Protein AF-A1DYK7-F1 (afdb_monomer_lite)

pLDDT: mean 81.36, std 13.37, range [37.25, 94.25]

Foldseek 3Di:
DDDPPDPDDDDDDDPPPDDDDPVRVVVVVVVVVVVVVVSVVVVVVVVVVLVVVLVVLVVVLVVVCVVVVVVLVVVLVVLVVVCVCPPVDDPVVNVVSVVVNVVSVVVNVVSVVVSLVSVLVSQDPDPVSSVVVVVVVD

Secondary structure (DSSP, 8-state):
---------------TT----HHHHHHHHHHHHHHHHHHHHHHHHHHHHHHHHHHHHHHHHHHHHHHHHHHHHHHHHHHHHHHTTGGGS-HHHHHHHHHHHHHHHHHHHHHHHHHHHHHHHHS-SSHHHHHHHHHH--

InterPro domains:
  IPR011712 Signal transduction histidine kinase, subgroup 3, dimerisation and phosphoacceptor domain [PF07730] (56-119)
  IPR050482 Sensor Histidine Kinase Two-Component System [PTHR24421] (38-138)

Sequence (138 aa):
TDSHTQYGILLATLPYGRHLSHDQQQLVDTLVEQLTATLALDRHQERQQRLIVMEERATIARELHDSIAQSLSCMKMQVSCLQMQGDALPESSRELLSQIRNELNCSWAQLRELLTTFRLQLTEPGLRPALEASCQEF

Organism: Salmonella typhi (NCBI:txid90370)

Radius of gyration: 30.34 Å; chains: 1; bounding box: 54×28×99 Å

Structure (mmCIF, N/CA/C/O backbone):
data_AF-A1DYK7-F1
#
_entry.id   AF-A1DYK7-F1
#
loop_
_atom_site.group_PDB
_atom_site.id
_atom_site.type_symbol
_atom_site.label_atom_id
_atom_site.label_alt_id
_atom_site.label_comp_id
_atom_site.label_asym_id
_atom_site.label_entity_id
_atom_site.label_seq_id
_atom_site.pdbx_PDB_ins_code
_atom_site.Cartn_x
_atom_site.Cartn_y
_atom_site.Cartn_z
_atom_site.occupancy
_atom_site.B_iso_or_equiv
_atom_site.auth_seq_id
_atom_site.auth_comp_id
_atom_site.auth_asym_id
_atom_site.auth_atom_id
_atom_site.pdbx_PDB_model_num
ATOM 1 N N . THR A 1 1 ? 9.492 -17.691 -19.880 1.00 37.25 1 THR A N 1
ATOM 2 C CA . THR A 1 1 ? 9.285 -17.481 -21.326 1.00 37.25 1 THR A CA 1
ATOM 3 C C . THR A 1 1 ? 9.436 -16.002 -21.571 1.00 37.25 1 THR A C 1
ATOM 5 O O . THR A 1 1 ? 8.570 -15.245 -21.156 1.00 37.25 1 THR A O 1
ATOM 8 N N . ASP A 1 2 ? 10.589 -15.594 -22.104 1.00 40.50 2 ASP A N 1
ATOM 9 C CA . ASP A 1 2 ? 10.956 -14.188 -22.296 1.00 40.50 2 ASP A CA 1
ATOM 10 C C . ASP A 1 2 ? 9.964 -13.487 -23.222 1.00 40.50 2 ASP A C 1
ATOM 12 O O . ASP A 1 2 ? 9.972 -13.658 -24.441 1.00 40.50 2 ASP A O 1
ATOM 16 N N . SER A 1 3 ? 9.077 -12.691 -22.633 1.00 46.50 3 SER A N 1
ATOM 17 C CA . SER A 1 3 ? 8.301 -11.711 -23.370 1.00 46.50 3 SER A CA 1
ATOM 18 C C . SER A 1 3 ? 9.248 -10.576 -23.746 1.00 46.50 3 SER A C 1
ATOM 20 O O . SER A 1 3 ? 9.577 -9.744 -22.894 1.00 46.50 3 SER A O 1
ATOM 22 N N . HIS A 1 4 ? 9.690 -10.522 -25.005 1.00 61.78 4 HIS A N 1
ATOM 23 C CA . HIS A 1 4 ? 10.299 -9.309 -25.545 1.00 61.78 4 HIS A CA 1
ATOM 24 C C . HIS A 1 4 ? 9.323 -8.156 -25.313 1.00 61.78 4 HIS A C 1
ATOM 26 O O . HIS A 1 4 ? 8.270 -8.062 -25.944 1.00 61.78 4 HIS A O 1
ATOM 32 N N . THR A 1 5 ? 9.642 -7.320 -24.329 1.00 67.00 5 THR A N 1
ATOM 33 C CA . THR A 1 5 ? 8.800 -6.195 -23.948 1.00 67.00 5 THR A CA 1
ATOM 34 C C . THR A 1 5 ? 8.902 -5.186 -25.082 1.00 67.00 5 THR A C 1
ATOM 36 O O . THR A 1 5 ? 9.946 -4.570 -25.272 1.00 67.00 5 THR A O 1
ATOM 39 N N . GLN A 1 6 ? 7.851 -5.057 -25.891 1.00 74.31 6 GLN A N 1
ATOM 40 C CA . GLN A 1 6 ? 7.805 -4.043 -26.940 1.00 74.31 6 GLN A CA 1
ATOM 41 C C . GLN A 1 6 ? 7.564 -2.675 -26.298 1.00 74.31 6 GLN A C 1
ATOM 43 O O . GLN A 1 6 ? 6.523 -2.428 -25.688 1.00 74.31 6 GLN A O 1
ATOM 48 N N . TYR A 1 7 ? 8.547 -1.780 -26.413 1.00 79.38 7 TYR A N 1
ATOM 49 C CA . TYR A 1 7 ? 8.453 -0.424 -25.867 1.00 79.38 7 TYR A CA 1
ATOM 50 C C . TYR A 1 7 ? 7.734 0.543 -26.814 1.00 79.38 7 TYR A C 1
ATOM 52 O O . TYR A 1 7 ? 7.080 1.469 -26.335 1.00 79.38 7 TYR A O 1
ATOM 60 N N . GLY A 1 8 ? 7.800 0.290 -28.124 1.00 82.69 8 GLY A N 1
ATOM 61 C CA . GLY A 1 8 ? 7.161 1.085 -29.168 1.00 82.69 8 GLY A CA 1
ATOM 62 C C . GLY A 1 8 ? 7.650 0.698 -30.566 1.00 82.69 8 GLY A C 1
ATOM 63 O O . GLY A 1 8 ? 8.366 -0.289 -30.728 1.00 82.69 8 GLY A O 1
ATOM 64 N N . ILE A 1 9 ? 7.259 1.489 -31.568 1.00 84.81 9 ILE A N 1
ATOM 65 C CA . ILE A 1 9 ? 7.696 1.356 -32.964 1.00 84.81 9 ILE A CA 1
ATOM 66 C C . ILE A 1 9 ? 8.404 2.653 -33.359 1.00 84.81 9 ILE A C 1
ATOM 68 O O . ILE A 1 9 ? 7.847 3.735 -33.168 1.00 84.81 9 ILE A O 1
ATOM 72 N N . LEU A 1 10 ? 9.607 2.546 -33.928 1.00 83.62 10 LEU A N 1
ATOM 73 C CA . LEU A 1 10 ? 10.301 3.673 -34.546 1.00 83.62 10 LEU A CA 1
ATOM 74 C C . LEU A 1 10 ? 10.059 3.642 -36.058 1.00 83.62 10 LEU A C 1
ATOM 76 O O . LEU A 1 10 ? 10.409 2.677 -36.732 1.00 83.62 10 LEU A O 1
ATOM 80 N N . LEU A 1 11 ? 9.455 4.705 -36.584 1.00 84.75 11 LEU A N 1
ATOM 81 C CA . LEU A 1 11 ? 9.201 4.881 -38.012 1.00 84.75 11 LEU A CA 1
ATOM 82 C C . LEU A 1 11 ? 10.187 5.909 -38.566 1.00 84.75 11 LEU A C 1
ATOM 84 O O . LEU A 1 11 ? 10.163 7.072 -38.169 1.00 84.75 11 LEU A O 1
ATOM 88 N N . ALA A 1 12 ? 11.046 5.476 -39.487 1.00 83.62 12 ALA A N 1
ATOM 89 C CA . ALA A 1 12 ? 11.991 6.339 -40.185 1.00 83.62 12 ALA A CA 1
ATOM 90 C C . ALA A 1 12 ? 11.678 6.343 -41.687 1.00 83.62 12 ALA A C 1
ATOM 92 O O . ALA A 1 12 ? 11.505 5.290 -42.298 1.00 83.62 12 ALA A O 1
ATOM 93 N N . THR A 1 13 ? 11.610 7.530 -42.289 1.00 85.06 13 THR A N 1
ATOM 94 C CA . THR A 1 13 ? 11.349 7.705 -43.725 1.00 85.06 13 THR A CA 1
ATOM 95 C C . THR A 1 13 ? 12.580 8.254 -44.429 1.00 85.06 13 THR A C 1
ATOM 97 O O . THR A 1 13 ? 13.119 9.284 -44.024 1.00 85.06 13 THR A O 1
ATOM 100 N N . LEU A 1 14 ? 12.993 7.600 -45.514 1.00 86.38 14 LEU A N 1
ATOM 101 C CA . LEU A 1 14 ? 14.099 8.036 -46.366 1.00 86.38 14 LEU A CA 1
ATOM 102 C C . LEU A 1 14 ? 13.569 8.637 -47.681 1.00 86.38 14 LEU A C 1
ATOM 104 O O . LEU A 1 14 ? 12.537 8.188 -48.182 1.00 86.38 14 LEU A O 1
ATOM 108 N N . PRO A 1 15 ? 14.262 9.632 -48.270 1.00 88.69 15 PRO A N 1
ATOM 109 C CA . PRO A 1 15 ? 13.936 10.134 -49.603 1.00 88.69 15 PRO A CA 1
ATOM 110 C C . PRO A 1 15 ? 14.027 9.027 -50.661 1.00 88.69 15 PRO A C 1
ATOM 112 O O . PRO A 1 15 ? 14.915 8.175 -50.593 1.00 88.69 15 PRO A O 1
ATOM 115 N N . TYR A 1 16 ? 13.159 9.081 -51.675 1.00 81.81 16 TYR A N 1
ATOM 116 C CA . TYR A 1 16 ? 13.150 8.113 -52.776 1.00 81.81 16 TYR A CA 1
ATOM 117 C C . TYR A 1 16 ? 14.537 7.962 -53.423 1.00 81.81 16 TYR A C 1
ATOM 119 O O . TYR A 1 16 ? 15.185 8.946 -53.776 1.00 81.81 16 TYR A O 1
ATOM 127 N N . GLY A 1 17 ? 14.981 6.711 -53.575 1.00 84.38 17 GLY A N 1
ATOM 128 C CA . GLY A 1 17 ? 16.258 6.360 -54.205 1.00 84.38 17 GLY A CA 1
ATOM 129 C C . GLY A 1 17 ? 17.494 6.447 -53.300 1.00 84.38 17 GLY A C 1
ATOM 130 O O . GLY A 1 17 ? 18.590 6.152 -53.773 1.00 84.38 17 GLY A O 1
ATOM 131 N N . ARG A 1 18 ? 17.358 6.819 -52.016 1.00 86.25 18 ARG A N 1
ATOM 132 C CA . ARG A 1 18 ? 18.461 6.753 -51.04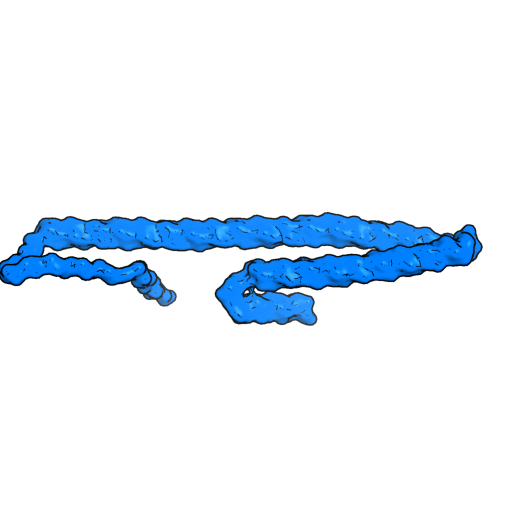1 1.00 86.25 18 ARG A CA 1
ATOM 133 C C . ARG A 1 18 ? 18.373 5.500 -50.175 1.00 86.25 18 ARG A C 1
ATOM 135 O O . ARG A 1 18 ? 17.304 5.159 -49.680 1.00 86.25 18 ARG A O 1
ATOM 142 N N . HIS A 1 19 ? 19.528 4.890 -49.928 1.00 84.81 19 HIS A N 1
ATOM 143 C CA . HIS A 1 19 ? 19.710 3.817 -48.954 1.00 84.81 19 HIS A CA 1
ATOM 144 C C . HIS A 1 19 ? 20.651 4.296 -47.848 1.00 84.81 19 HIS A C 1
ATOM 146 O O . HIS A 1 19 ? 21.509 5.147 -48.095 1.00 84.81 19 HIS A O 1
ATOM 152 N N . LEU A 1 20 ? 20.480 3.760 -46.641 1.00 86.56 20 LEU A N 1
ATOM 153 C CA . LEU A 1 20 ? 21.439 3.970 -45.560 1.00 86.56 20 LEU A CA 1
ATOM 154 C C . LEU A 1 20 ? 22.756 3.286 -45.931 1.00 86.56 20 LEU A C 1
ATOM 156 O O . LEU A 1 20 ? 22.755 2.169 -46.452 1.00 86.56 20 LEU A O 1
ATOM 160 N N . SER A 1 21 ? 23.878 3.952 -45.668 1.00 9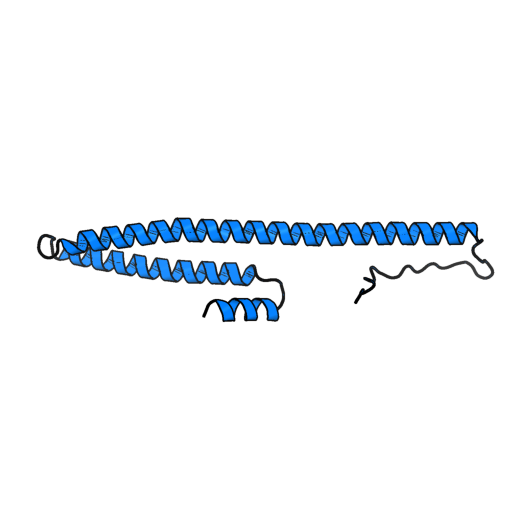1.88 21 SER A N 1
ATOM 161 C CA . SER A 1 21 ? 25.162 3.252 -45.658 1.00 91.88 21 SER A CA 1
ATOM 162 C C . SER A 1 21 ? 25.223 2.293 -44.467 1.00 91.88 21 SER A C 1
ATOM 164 O O . SER A 1 21 ? 24.479 2.445 -43.497 1.00 91.88 21 SER A O 1
ATOM 166 N N . HIS A 1 22 ? 26.144 1.331 -44.513 1.00 91.31 22 HIS A N 1
ATOM 167 C CA . HIS A 1 22 ? 26.375 0.404 -43.404 1.00 91.31 22 HIS A CA 1
ATOM 168 C C . HIS A 1 22 ? 26.632 1.141 -42.074 1.00 91.31 22 HIS A C 1
ATOM 170 O O . HIS A 1 22 ? 26.017 0.821 -41.062 1.00 91.31 22 HIS A O 1
ATOM 176 N N . ASP A 1 23 ? 27.461 2.189 -42.092 1.00 92.88 23 ASP A N 1
ATOM 177 C CA . ASP A 1 23 ? 27.776 2.981 -40.895 1.00 92.88 23 ASP A CA 1
ATOM 178 C C . ASP A 1 23 ? 26.550 3.732 -40.355 1.00 92.88 23 ASP A C 1
ATOM 180 O O . ASP A 1 23 ? 26.345 3.821 -39.145 1.00 92.88 23 ASP A O 1
ATOM 184 N N . GLN A 1 24 ? 25.697 4.257 -41.243 1.00 91.06 24 GLN A N 1
ATOM 185 C CA . GLN A 1 24 ? 24.452 4.914 -40.837 1.00 91.06 24 GLN A CA 1
ATOM 186 C C . GLN A 1 24 ? 23.459 3.917 -40.243 1.00 91.06 24 GLN A C 1
ATOM 188 O O . GLN A 1 24 ? 22.783 4.246 -39.272 1.00 91.06 24 GLN A O 1
ATOM 193 N N . GLN A 1 25 ? 23.384 2.709 -40.800 1.00 90.44 25 GLN A N 1
ATOM 194 C CA . GLN A 1 25 ? 22.551 1.645 -40.258 1.00 90.44 25 GLN A CA 1
ATOM 195 C C . GLN A 1 25 ? 23.031 1.233 -38.859 1.00 90.44 25 GLN A C 1
ATOM 197 O O . GLN A 1 25 ? 22.226 1.230 -37.935 1.00 90.44 25 GLN A O 1
ATOM 202 N N . GLN A 1 26 ? 24.338 1.019 -38.662 1.00 93.19 26 GLN A N 1
ATOM 203 C CA . GLN A 1 26 ? 24.895 0.705 -37.340 1.00 93.19 26 GLN A CA 1
ATOM 204 C C . GLN A 1 26 ? 24.650 1.809 -36.304 1.00 93.19 26 GLN A C 1
ATOM 206 O O . GLN A 1 26 ? 24.369 1.514 -35.142 1.00 93.19 26 GLN A O 1
ATOM 211 N N . LEU A 1 27 ? 24.738 3.082 -36.703 1.00 93.06 27 LEU A N 1
ATOM 212 C CA . LEU A 1 27 ? 24.415 4.205 -35.818 1.00 93.06 27 LEU A CA 1
ATOM 213 C C . LEU A 1 27 ? 22.937 4.212 -35.418 1.00 93.06 27 LEU A C 1
ATOM 215 O O . LEU A 1 27 ? 22.629 4.451 -34.251 1.00 93.06 27 LEU A O 1
ATOM 219 N N . VAL A 1 28 ? 22.031 3.950 -36.365 1.00 91.12 28 VAL A N 1
ATOM 220 C CA . VAL A 1 28 ? 20.592 3.846 -36.085 1.00 91.12 28 VAL A CA 1
ATOM 221 C C . VAL A 1 28 ? 20.313 2.670 -35.155 1.00 91.12 28 VAL A C 1
ATOM 223 O O . VAL A 1 28 ? 19.617 2.862 -34.162 1.00 91.12 28 VAL A O 1
ATOM 226 N N . ASP A 1 29 ? 20.896 1.502 -35.416 1.00 90.44 29 ASP A N 1
ATOM 227 C CA . ASP A 1 29 ? 20.731 0.315 -34.572 1.00 90.44 29 ASP A CA 1
ATOM 228 C C . ASP A 1 29 ? 21.225 0.588 -33.145 1.00 90.44 29 ASP A C 1
ATOM 230 O O . ASP A 1 29 ? 20.485 0.390 -32.182 1.00 90.44 29 ASP A O 1
ATOM 234 N N . THR A 1 30 ? 22.418 1.176 -33.004 1.00 94.25 30 THR A N 1
ATOM 235 C CA . THR A 1 30 ? 22.973 1.564 -31.696 1.00 94.25 30 THR A CA 1
ATOM 236 C C . THR A 1 30 ? 22.056 2.554 -30.973 1.00 94.25 30 THR A C 1
ATOM 238 O O . THR A 1 30 ? 21.807 2.424 -29.776 1.00 94.25 30 THR A O 1
ATOM 241 N N . LEU A 1 31 ? 21.519 3.551 -31.680 1.00 92.50 31 LEU A N 1
ATOM 242 C CA . LEU A 1 31 ? 20.608 4.535 -31.098 1.00 92.50 31 LEU A CA 1
ATOM 243 C C . LEU A 1 31 ? 19.287 3.893 -30.648 1.00 92.50 31 LEU A C 1
ATOM 245 O O . LEU A 1 31 ? 18.786 4.214 -29.570 1.00 92.50 31 LEU A O 1
ATOM 249 N N . VAL A 1 32 ? 18.739 2.968 -31.438 1.00 91.62 32 VAL A N 1
ATOM 250 C CA . VAL A 1 32 ? 17.532 2.206 -31.089 1.00 91.62 32 VAL A CA 1
ATOM 251 C C . VAL A 1 32 ? 17.777 1.328 -29.864 1.00 91.62 32 VAL A C 1
ATOM 253 O O . VAL A 1 32 ? 16.932 1.298 -28.966 1.00 91.62 32 VAL A O 1
ATOM 256 N N . GLU A 1 33 ? 18.928 0.663 -29.777 1.00 90.81 33 GLU A N 1
ATOM 257 C CA . GLU A 1 33 ? 19.316 -0.124 -28.604 1.00 90.81 33 GLU A CA 1
ATOM 258 C C . GLU A 1 33 ? 19.417 0.749 -27.348 1.00 90.81 33 GLU A C 1
ATOM 260 O O . GLU A 1 33 ? 18.823 0.417 -26.321 1.00 90.81 33 GLU A O 1
ATOM 265 N N . GLN A 1 34 ? 20.091 1.901 -27.431 1.00 93.38 34 GLN A N 1
ATOM 266 C CA . GLN A 1 34 ? 20.229 2.829 -26.301 1.00 93.38 34 GLN A CA 1
ATOM 267 C C . GLN A 1 34 ? 18.879 3.407 -25.852 1.00 93.38 34 GLN A C 1
ATOM 269 O O . GLN A 1 34 ? 18.596 3.473 -24.652 1.00 93.38 34 GLN A O 1
ATOM 274 N N . LEU A 1 35 ? 18.010 3.785 -26.796 1.00 92.38 35 LEU A N 1
ATOM 275 C CA . LEU A 1 35 ? 16.652 4.245 -26.488 1.00 92.38 35 LEU A CA 1
ATOM 276 C C . LEU A 1 35 ? 15.834 3.146 -25.808 1.00 92.38 35 LEU A C 1
ATOM 278 O O . LEU A 1 35 ? 15.179 3.397 -24.797 1.00 92.38 35 LEU A O 1
ATOM 282 N N . THR A 1 36 ? 15.904 1.922 -26.329 1.00 91.44 36 THR A N 1
ATOM 283 C CA . THR A 1 36 ? 15.194 0.769 -25.764 1.00 91.44 36 THR A CA 1
ATOM 284 C C . THR A 1 36 ? 15.678 0.471 -24.348 1.00 91.44 36 THR A C 1
ATOM 286 O O . THR A 1 36 ? 14.857 0.298 -23.449 1.00 91.44 36 THR A O 1
ATOM 289 N N . ALA A 1 37 ? 16.994 0.478 -24.118 1.00 91.50 37 ALA A N 1
ATOM 290 C CA . ALA A 1 37 ? 17.584 0.275 -22.798 1.00 91.50 37 ALA A CA 1
ATOM 291 C C . ALA A 1 37 ? 17.153 1.362 -21.800 1.00 91.50 37 ALA A C 1
ATOM 293 O O . ALA A 1 37 ? 16.785 1.053 -20.667 1.00 91.50 37 ALA A O 1
ATOM 294 N N . THR A 1 38 ? 17.129 2.625 -22.230 1.00 93.62 38 THR A N 1
ATOM 295 C CA . THR A 1 38 ? 16.702 3.749 -21.383 1.00 93.62 38 THR A CA 1
ATOM 296 C C . THR A 1 38 ? 15.226 3.624 -20.996 1.00 93.62 38 THR A C 1
ATOM 298 O O . THR A 1 38 ? 14.889 3.738 -19.821 1.00 93.62 38 THR A O 1
ATOM 301 N N . LEU A 1 39 ? 14.347 3.303 -21.952 1.00 91.88 39 LEU A N 1
ATOM 302 C CA . LEU A 1 39 ? 12.921 3.067 -21.685 1.00 91.88 39 LEU A CA 1
ATOM 303 C C . LEU A 1 39 ? 12.688 1.845 -20.784 1.00 91.88 39 LEU A C 1
ATOM 305 O O . LEU A 1 39 ? 11.755 1.827 -19.978 1.00 91.88 39 LEU A O 1
ATOM 309 N N . ALA A 1 40 ? 13.520 0.812 -20.919 1.00 89.81 40 ALA A N 1
ATOM 310 C CA . ALA A 1 40 ? 13.474 -0.359 -20.056 1.00 89.81 40 ALA A CA 1
ATOM 311 C C . ALA A 1 40 ? 13.820 -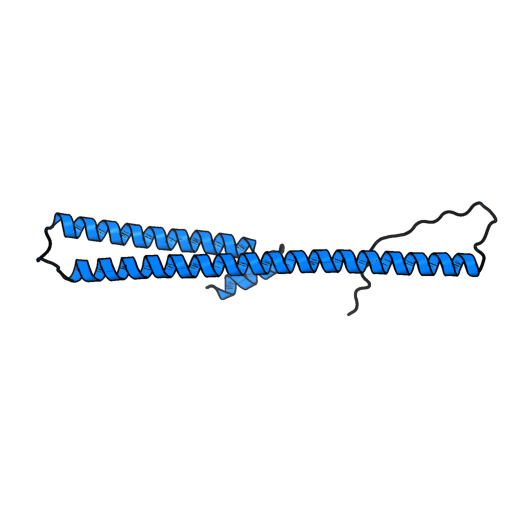0.014 -18.608 1.00 89.81 40 ALA A C 1
ATOM 313 O O . ALA A 1 40 ? 13.088 -0.415 -17.700 1.00 89.81 40 ALA A O 1
ATOM 314 N N . LEU A 1 41 ? 14.893 0.753 -18.409 1.00 93.19 41 LEU A N 1
ATOM 315 C CA . LEU A 1 41 ? 15.323 1.219 -17.095 1.00 93.19 41 LEU A CA 1
ATOM 316 C C . LEU A 1 41 ? 14.277 2.122 -16.444 1.00 93.19 41 LEU A C 1
ATOM 318 O O . LEU A 1 41 ? 13.939 1.895 -15.287 1.00 93.19 41 LEU A O 1
ATOM 322 N N . ASP A 1 42 ? 13.719 3.075 -17.187 1.00 91.06 42 ASP A N 1
ATOM 323 C CA . ASP A 1 42 ? 12.696 3.997 -16.686 1.00 91.06 42 ASP A CA 1
ATOM 324 C C . ASP A 1 42 ? 11.444 3.243 -16.205 1.00 91.06 42 ASP A C 1
ATOM 326 O O . ASP A 1 42 ? 11.042 3.347 -15.046 1.00 91.06 42 ASP A O 1
ATOM 330 N N . ARG A 1 43 ? 10.904 2.330 -17.029 1.00 88.19 43 ARG A N 1
ATOM 331 C CA . ARG A 1 43 ? 9.770 1.482 -16.614 1.00 88.19 43 ARG A CA 1
ATOM 332 C C . ARG A 1 43 ? 10.098 0.575 -15.433 1.00 88.19 43 ARG A C 1
ATOM 334 O O . ARG A 1 43 ? 9.216 0.281 -14.625 1.00 88.19 43 ARG A O 1
ATOM 341 N N . HIS A 1 44 ? 11.329 0.078 -15.347 1.00 89.00 44 HIS A N 1
ATOM 342 C CA . HIS A 1 44 ? 11.758 -0.720 -14.204 1.00 89.00 44 HIS A CA 1
ATOM 343 C C . HIS A 1 44 ? 11.801 0.130 -12.927 1.00 89.00 44 HIS A C 1
ATOM 345 O O . HIS A 1 44 ? 11.292 -0.300 -11.893 1.00 89.00 44 HIS A O 1
ATOM 351 N N . GLN A 1 45 ? 12.344 1.346 -13.003 1.00 91.44 45 GLN A N 1
ATOM 352 C CA . GLN A 1 45 ? 12.380 2.293 -11.890 1.00 91.44 45 GLN A CA 1
ATOM 353 C C . GLN A 1 45 ? 10.974 2.693 -11.438 1.00 91.44 45 GLN A C 1
ATOM 355 O O . GLN A 1 45 ? 10.698 2.639 -10.242 1.00 91.44 45 GLN A O 1
ATOM 360 N N . GLU A 1 46 ? 10.059 3.000 -12.361 1.00 89.31 46 GLU A N 1
ATOM 361 C CA . GLU A 1 46 ? 8.661 3.293 -12.022 1.00 89.31 46 GLU A CA 1
ATOM 362 C C . GLU A 1 46 ? 7.994 2.129 -11.278 1.00 89.31 46 GLU A C 1
ATOM 364 O O . GLU A 1 46 ? 7.309 2.332 -10.273 1.00 89.31 46 GLU A O 1
ATOM 369 N N . ARG A 1 47 ? 8.193 0.888 -11.747 1.00 86.94 47 ARG A N 1
ATOM 370 C CA . ARG A 1 47 ? 7.666 -0.305 -11.065 1.00 86.94 47 ARG A CA 1
ATOM 371 C C . ARG A 1 47 ? 8.263 -0.453 -9.672 1.00 86.94 47 ARG A C 1
ATOM 373 O O . ARG A 1 47 ? 7.519 -0.685 -8.726 1.00 86.94 47 ARG A O 1
ATOM 380 N N . GLN A 1 48 ? 9.573 -0.279 -9.535 1.00 87.56 48 GLN A N 1
ATOM 381 C CA . GLN A 1 48 ? 10.251 -0.368 -8.247 1.00 87.56 48 GLN A CA 1
ATOM 382 C C . GLN A 1 48 ? 9.763 0.715 -7.275 1.00 87.56 48 GLN A C 1
ATOM 384 O O . GLN A 1 48 ? 9.488 0.410 -6.120 1.00 87.56 48 GLN A O 1
ATOM 389 N N . GLN A 1 49 ? 9.579 1.955 -7.733 1.00 86.25 49 GLN A N 1
ATOM 390 C CA . GLN A 1 49 ? 9.007 3.026 -6.913 1.00 86.25 49 GLN A CA 1
ATOM 391 C C . GLN A 1 49 ? 7.581 2.699 -6.466 1.00 86.25 49 GLN A C 1
ATOM 393 O O . GLN A 1 49 ? 7.247 2.906 -5.301 1.00 86.25 49 GLN A O 1
ATOM 398 N N . ARG A 1 50 ? 6.743 2.147 -7.354 1.00 83.00 50 ARG A N 1
ATOM 399 C CA . ARG A 1 50 ? 5.396 1.693 -6.973 1.00 83.00 50 ARG A CA 1
ATOM 400 C C . ARG A 1 50 ? 5.450 0.608 -5.903 1.00 83.00 50 ARG A C 1
ATOM 402 O O . ARG A 1 50 ? 4.696 0.701 -4.941 1.00 83.00 50 ARG A O 1
ATOM 409 N N . LEU A 1 51 ? 6.353 -0.366 -6.036 1.00 84.75 51 LEU A N 1
ATOM 410 C CA . LEU A 1 51 ? 6.547 -1.415 -5.032 1.00 84.75 51 LEU A CA 1
ATOM 411 C C . LEU A 1 51 ? 6.984 -0.835 -3.682 1.00 84.75 51 LEU A C 1
ATOM 413 O O . LEU A 1 51 ? 6.384 -1.175 -2.670 1.00 84.75 51 LEU A O 1
ATOM 417 N N . ILE A 1 52 ? 7.946 0.094 -3.671 1.00 82.38 52 ILE A N 1
ATOM 418 C CA . ILE A 1 52 ? 8.393 0.777 -2.446 1.00 82.38 52 ILE A CA 1
ATOM 419 C C . ILE A 1 52 ? 7.225 1.517 -1.778 1.00 82.38 52 ILE A C 1
ATOM 421 O O . ILE A 1 52 ? 7.016 1.392 -0.577 1.00 82.38 52 ILE A O 1
ATOM 425 N N . VAL A 1 53 ? 6.419 2.259 -2.545 1.00 84.06 53 VAL A N 1
ATOM 426 C CA . VAL A 1 53 ? 5.244 2.964 -2.003 1.00 84.06 53 VAL A CA 1
ATOM 427 C C . VAL A 1 53 ? 4.208 1.983 -1.441 1.00 84.06 53 VAL A C 1
ATOM 429 O O . VAL A 1 53 ? 3.577 2.273 -0.425 1.00 84.06 53 VAL A O 1
ATOM 432 N N . MET A 1 54 ? 4.008 0.834 -2.089 1.00 80.81 54 MET A N 1
ATOM 433 C CA . MET A 1 54 ? 3.102 -0.210 -1.601 1.00 80.81 54 MET A CA 1
ATOM 434 C C . MET A 1 54 ? 3.611 -0.847 -0.306 1.00 80.81 54 MET A C 1
ATOM 436 O O . MET A 1 54 ? 2.822 -1.041 0.617 1.00 80.81 54 MET A O 1
ATOM 440 N N . GLU A 1 55 ? 4.912 -1.120 -0.213 1.00 79.75 55 GLU A N 1
ATOM 441 C CA . GLU A 1 55 ? 5.552 -1.644 0.994 1.00 79.75 55 GLU A CA 1
ATOM 442 C C . GLU A 1 55 ? 5.433 -0.659 2.162 1.00 79.75 55 GLU A C 1
ATOM 444 O O . GLU A 1 55 ? 4.983 -1.041 3.242 1.00 79.75 55 GLU A O 1
ATOM 449 N N . GLU A 1 56 ? 5.725 0.621 1.928 1.00 82.44 56 GLU A N 1
ATOM 450 C CA . GLU A 1 56 ? 5.608 1.669 2.945 1.00 82.44 56 GLU A CA 1
ATOM 451 C C . GLU A 1 56 ? 4.167 1.794 3.453 1.00 82.44 56 GLU A C 1
ATOM 453 O O . GLU A 1 56 ? 3.909 1.796 4.657 1.00 82.44 56 GLU A O 1
ATOM 458 N N . ARG A 1 57 ? 3.187 1.802 2.540 1.00 80.81 57 ARG A N 1
ATOM 459 C CA . ARG A 1 57 ? 1.767 1.803 2.917 1.00 80.81 57 ARG A CA 1
ATOM 460 C C . ARG A 1 57 ? 1.387 0.564 3.729 1.00 80.81 57 ARG A C 1
ATOM 462 O O . ARG A 1 57 ? 0.578 0.683 4.649 1.00 80.81 57 ARG A O 1
ATOM 469 N N . ALA A 1 58 ? 1.945 -0.607 3.410 1.00 78.62 58 ALA A N 1
ATOM 470 C CA . ALA A 1 58 ? 1.672 -1.847 4.139 1.00 78.62 58 ALA A CA 1
ATOM 471 C C . ALA A 1 58 ? 2.241 -1.797 5.556 1.00 78.62 58 ALA A C 1
ATOM 473 O O . ALA A 1 58 ? 1.585 -2.239 6.502 1.00 78.62 58 ALA A O 1
ATOM 474 N N . THR A 1 59 ? 3.443 -1.242 5.699 1.00 80.69 59 THR A N 1
ATOM 475 C CA . THR A 1 59 ? 4.095 -1.020 6.989 1.00 80.69 59 THR A CA 1
ATOM 476 C C . THR A 1 59 ? 3.293 -0.047 7.841 1.00 80.69 59 THR A C 1
ATOM 478 O O . THR A 1 59 ? 2.898 -0.421 8.943 1.00 80.69 59 THR A O 1
ATOM 481 N N . ILE A 1 60 ? 2.922 1.120 7.303 1.00 80.12 60 ILE A N 1
ATOM 482 C CA . ILE A 1 60 ? 2.084 2.105 8.006 1.00 80.12 60 ILE A CA 1
ATOM 483 C C . ILE A 1 60 ? 0.758 1.479 8.458 1.00 80.12 60 ILE A C 1
ATOM 485 O O . ILE A 1 60 ? 0.357 1.639 9.609 1.00 80.12 60 ILE A O 1
ATOM 489 N N . ALA A 1 61 ? 0.070 0.735 7.585 1.00 80.62 61 ALA A N 1
ATOM 490 C CA . ALA A 1 61 ? -1.192 0.084 7.940 1.00 80.62 61 ALA A CA 1
ATOM 491 C C . ALA A 1 61 ? -1.026 -0.937 9.079 1.00 80.62 61 ALA A C 1
ATOM 493 O O . ALA A 1 61 ? -1.886 -1.019 9.956 1.00 80.62 61 ALA A O 1
ATOM 494 N N . ARG A 1 62 ? 0.077 -1.696 9.087 1.00 80.19 62 ARG A N 1
ATOM 495 C CA . ARG A 1 62 ? 0.393 -2.667 10.143 1.00 80.19 62 ARG A CA 1
ATOM 496 C C . ARG A 1 62 ? 0.700 -1.973 11.470 1.00 80.19 62 ARG A C 1
ATOM 498 O O . ARG A 1 62 ? 0.109 -2.329 12.479 1.00 80.19 62 ARG A O 1
ATOM 505 N N . GLU A 1 63 ? 1.545 -0.946 11.463 1.00 83.25 63 GLU A N 1
ATOM 506 C CA . GLU A 1 63 ? 1.889 -0.184 12.671 1.00 83.25 63 GLU A CA 1
ATOM 507 C C . GLU A 1 63 ? 0.671 0.538 13.272 1.00 83.25 63 GLU A C 1
ATOM 509 O O . GLU A 1 63 ? 0.473 0.545 14.492 1.00 83.25 63 GLU A O 1
ATOM 514 N N . LEU A 1 64 ? -0.194 1.102 12.422 1.00 81.50 64 LEU A N 1
ATOM 515 C CA . LEU A 1 64 ? -1.469 1.683 12.849 1.00 81.50 64 LEU A CA 1
ATOM 516 C C . LEU A 1 64 ? -2.407 0.621 13.430 1.00 81.50 64 LEU A C 1
ATOM 518 O O . LEU A 1 64 ? -2.985 0.847 14.494 1.00 81.50 64 LEU A O 1
ATOM 522 N N . HIS A 1 65 ? -2.546 -0.536 12.770 1.00 81.50 65 HIS A N 1
ATOM 523 C CA . HIS A 1 65 ? -3.329 -1.651 13.304 1.00 81.50 65 HIS A CA 1
ATOM 524 C C . HIS A 1 65 ? -2.820 -2.025 14.696 1.00 81.50 65 HIS A C 1
ATOM 526 O O . HIS A 1 65 ? -3.602 -2.052 15.642 1.00 81.50 65 HIS A O 1
ATOM 532 N N . ASP A 1 66 ? -1.527 -2.304 14.835 1.00 84.31 66 ASP A N 1
ATOM 533 C CA . ASP A 1 66 ? -0.947 -2.821 16.071 1.00 84.31 66 ASP A CA 1
ATOM 534 C C . ASP A 1 66 ? -1.090 -1.822 17.225 1.00 84.31 66 ASP A C 1
ATOM 536 O O . ASP A 1 66 ? -1.588 -2.180 18.295 1.00 84.31 66 ASP A O 1
ATOM 540 N N . SER A 1 67 ? -0.757 -0.549 16.998 1.00 85.81 67 SER A N 1
ATOM 541 C CA . SER A 1 67 ? -0.844 0.492 18.032 1.00 85.81 67 SER A CA 1
ATOM 542 C C . SER A 1 67 ? -2.278 0.741 18.521 1.00 85.81 67 SER A C 1
ATOM 544 O O . SER A 1 67 ? -2.517 0.848 19.734 1.00 85.81 67 SER A O 1
ATOM 546 N N . ILE A 1 68 ? -3.259 0.787 17.613 1.00 85.06 68 ILE A N 1
ATOM 547 C CA . ILE A 1 68 ? -4.654 1.048 17.987 1.00 85.06 68 ILE A CA 1
ATOM 548 C C . ILE A 1 68 ? -5.308 -0.212 18.564 1.00 85.06 68 ILE A C 1
ATOM 550 O O . ILE A 1 68 ? -6.012 -0.133 19.574 1.00 85.06 68 ILE A O 1
ATOM 554 N N . ALA A 1 69 ? -5.035 -1.386 17.990 1.00 85.19 69 ALA A N 1
ATOM 555 C CA . ALA A 1 69 ? -5.523 -2.660 18.507 1.00 85.19 69 ALA A CA 1
ATOM 556 C C . ALA A 1 69 ? -5.057 -2.930 19.931 1.00 85.19 69 ALA A C 1
ATOM 558 O O . ALA A 1 69 ? -5.850 -3.362 20.774 1.00 85.19 69 ALA A O 1
ATOM 559 N N . GLN A 1 70 ? -3.791 -2.641 20.217 1.00 87.25 70 GLN A N 1
ATOM 560 C CA . GLN A 1 70 ? -3.227 -2.820 21.544 1.00 87.25 70 GLN A CA 1
ATOM 561 C C . GLN A 1 70 ? -3.861 -1.852 22.550 1.00 87.25 70 GLN A C 1
ATOM 563 O O . GLN A 1 70 ? -4.275 -2.275 23.632 1.00 87.25 70 GLN A O 1
ATOM 568 N N . SER A 1 71 ? -4.022 -0.582 22.168 1.00 88.44 71 SER A N 1
ATOM 569 C CA . SER A 1 71 ? -4.694 0.438 22.984 1.00 88.44 71 SER A CA 1
ATOM 570 C C . SER A 1 71 ? -6.139 0.055 23.324 1.00 88.44 71 SER A C 1
ATOM 572 O O . SER A 1 71 ? -6.530 0.076 24.493 1.00 88.44 71 SER A O 1
ATOM 574 N N . LEU A 1 72 ? -6.923 -0.365 22.324 1.00 88.69 72 LEU A N 1
ATOM 575 C CA . LEU A 1 72 ? -8.312 -0.803 22.506 1.00 88.69 72 LEU A CA 1
ATOM 576 C C . LEU A 1 72 ? -8.411 -2.071 23.365 1.00 88.69 72 LEU A C 1
ATOM 578 O O . LEU A 1 72 ? -9.271 -2.160 24.244 1.00 88.69 72 LEU A O 1
ATOM 582 N N . SER A 1 73 ? -7.509 -3.033 23.159 1.00 87.56 73 SER A N 1
ATOM 583 C CA . SER A 1 73 ? -7.450 -4.263 23.958 1.00 87.56 73 SER A CA 1
ATOM 584 C C . SER A 1 73 ? -7.134 -3.967 25.425 1.00 87.56 73 SER A C 1
ATOM 586 O O . SER A 1 73 ? -7.781 -4.515 26.320 1.00 87.56 73 SER A O 1
ATOM 588 N N . CYS A 1 74 ? -6.192 -3.053 25.679 1.00 92.31 74 CYS A N 1
ATOM 589 C CA . CYS A 1 74 ? -5.844 -2.600 27.023 1.00 92.31 74 CYS A CA 1
ATOM 590 C C . CYS A 1 74 ? -7.042 -1.938 27.720 1.00 92.31 74 CYS A C 1
ATOM 592 O O . CYS A 1 74 ? -7.408 -2.341 28.825 1.00 92.31 74 CYS A O 1
ATOM 594 N N . MET A 1 75 ? -7.723 -0.998 27.053 1.00 92.06 75 MET A N 1
ATOM 595 C CA . MET A 1 75 ? -8.925 -0.354 27.601 1.00 92.06 75 MET A CA 1
ATOM 596 C C . MET A 1 75 ? -10.036 -1.364 27.902 1.00 92.06 75 MET A C 1
ATOM 598 O O . MET A 1 75 ? -10.650 -1.313 28.966 1.00 92.06 75 MET A O 1
ATOM 602 N N . LYS A 1 76 ? -10.265 -2.341 27.017 1.00 88.94 76 LYS A N 1
ATOM 603 C CA . LYS A 1 76 ? -11.253 -3.404 27.246 1.00 88.94 76 LYS A CA 1
ATOM 604 C C . LYS A 1 76 ? -10.912 -4.258 28.471 1.00 88.94 76 LYS A C 1
ATOM 606 O O . LYS A 1 76 ? -11.813 -4.611 29.237 1.00 88.94 76 LYS A O 1
ATOM 611 N N . MET A 1 77 ? -9.631 -4.564 28.683 1.00 90.81 77 MET A N 1
ATOM 612 C CA . MET A 1 77 ? -9.163 -5.276 29.874 1.00 90.81 77 MET A CA 1
ATOM 613 C C . MET A 1 77 ? -9.372 -4.438 31.143 1.00 90.81 77 MET A C 1
ATOM 615 O O . MET A 1 77 ? -9.931 -4.944 32.111 1.00 90.81 77 MET A O 1
ATOM 619 N N . GLN A 1 78 ? -9.015 -3.150 31.123 1.00 92.44 78 GLN A N 1
ATOM 620 C CA . GLN A 1 78 ? -9.218 -2.231 32.250 1.00 92.44 78 GLN A CA 1
ATOM 621 C C . GLN A 1 78 ? -10.701 -2.094 32.626 1.00 92.44 78 GLN A C 1
ATOM 623 O O . GLN A 1 78 ? -11.050 -2.207 33.800 1.00 92.44 78 GLN A O 1
ATOM 628 N N . VAL A 1 79 ? -11.585 -1.929 31.637 1.00 92.75 79 VAL A N 1
ATOM 629 C CA . VAL A 1 79 ? -13.041 -1.889 31.849 1.00 92.75 79 VAL A CA 1
ATOM 630 C C . VAL A 1 79 ? -13.546 -3.208 32.432 1.00 92.75 79 VAL A C 1
ATOM 632 O O . VAL A 1 79 ? -14.363 -3.192 33.349 1.00 92.75 79 VAL A O 1
ATOM 635 N N . SER A 1 80 ? -13.033 -4.348 31.961 1.00 90.38 80 SER A N 1
ATOM 636 C CA . SER A 1 80 ? -13.399 -5.662 32.507 1.00 90.38 80 SER A CA 1
ATOM 637 C C . SER A 1 80 ? -12.973 -5.802 33.973 1.00 90.38 80 SER A C 1
ATOM 639 O O . SER A 1 80 ? -13.773 -6.240 34.795 1.00 90.38 80 SER A O 1
ATOM 641 N N . CYS A 1 81 ? -11.764 -5.358 34.330 1.00 91.31 81 CYS A N 1
ATOM 642 C CA . CYS A 1 81 ? -11.297 -5.335 35.719 1.00 91.31 81 CYS A CA 1
ATOM 643 C C . CYS A 1 81 ? -12.173 -4.447 36.615 1.00 91.31 81 CYS A C 1
ATOM 645 O O . CYS A 1 81 ? -12.479 -4.829 37.742 1.00 91.31 81 CYS A O 1
ATOM 647 N N . LEU A 1 82 ? -12.611 -3.283 36.124 1.00 89.75 82 LEU A N 1
ATOM 648 C CA . LEU A 1 82 ? -13.540 -2.418 36.859 1.00 89.75 82 LEU A CA 1
ATOM 649 C C . LEU A 1 82 ? -14.909 -3.087 37.032 1.00 89.75 82 LEU A C 1
ATOM 651 O O . LEU A 1 82 ? -15.472 -3.053 38.121 1.00 89.75 82 LEU A O 1
ATOM 655 N N . GLN A 1 83 ? -15.417 -3.768 36.002 1.00 88.88 83 GLN A N 1
ATOM 656 C CA . GLN A 1 83 ? -16.680 -4.512 36.077 1.00 88.88 83 GLN A CA 1
ATOM 657 C C . GLN A 1 83 ? -16.641 -5.659 37.100 1.00 88.88 83 GLN A C 1
ATOM 659 O O . GLN A 1 83 ? -17.673 -5.972 37.691 1.00 88.88 83 GLN A O 1
ATOM 664 N N . MET A 1 84 ? -15.469 -6.249 37.370 1.00 89.50 84 MET A N 1
ATOM 665 C CA . MET A 1 84 ? -15.314 -7.283 38.405 1.00 89.50 84 MET A CA 1
ATOM 666 C C . MET A 1 84 ? -15.573 -6.772 39.831 1.00 89.50 84 MET A C 1
ATOM 668 O O . MET A 1 84 ? -15.787 -7.590 40.721 1.00 89.50 84 MET A O 1
ATOM 672 N N . GLN A 1 85 ? -15.598 -5.453 40.064 1.00 87.50 85 GLN A N 1
ATOM 673 C CA . GLN A 1 85 ? -15.979 -4.886 41.365 1.00 87.50 85 GLN A CA 1
ATOM 674 C C . GLN A 1 85 ? -17.475 -5.069 41.684 1.00 87.50 85 GLN A C 1
ATOM 676 O O . GLN A 1 85 ? -17.867 -4.943 42.843 1.00 87.50 85 GLN A O 1
ATOM 681 N N . GLY A 1 86 ? -18.301 -5.406 40.684 1.00 84.94 86 GLY A N 1
ATOM 682 C CA . GLY A 1 86 ? -19.688 -5.836 40.869 1.00 84.94 86 GLY A CA 1
ATOM 683 C C . GLY A 1 86 ? -20.520 -4.862 41.706 1.00 84.94 86 GLY A C 1
ATOM 684 O O . GLY A 1 86 ? -20.610 -3.673 41.392 1.00 84.94 86 GLY A O 1
ATOM 685 N N . ASP A 1 87 ? -21.114 -5.373 42.785 1.00 85.94 87 ASP A N 1
ATOM 686 C CA . ASP A 1 87 ? -22.015 -4.618 43.665 1.00 85.94 87 ASP A CA 1
ATOM 687 C C . ASP A 1 87 ? -21.327 -3.519 44.487 1.00 85.94 87 ASP A C 1
ATOM 689 O O . ASP A 1 87 ? -22.010 -2.663 45.046 1.00 85.94 87 ASP A O 1
ATOM 693 N N . ALA A 1 88 ? -19.990 -3.489 44.534 1.00 87.50 88 ALA A N 1
ATOM 694 C CA . ALA A 1 88 ? -19.251 -2.400 45.174 1.00 87.50 88 ALA A CA 1
ATOM 695 C C . ALA A 1 88 ? -19.349 -1.077 44.392 1.00 87.50 88 ALA A C 1
ATOM 697 O O . ALA A 1 88 ? -19.112 -0.007 44.954 1.00 87.50 88 ALA A O 1
ATOM 698 N N . LEU A 1 89 ? -19.700 -1.138 43.103 1.00 88.81 89 LEU A N 1
ATOM 699 C CA . LEU A 1 89 ? -19.932 0.033 42.264 1.00 88.81 89 LEU A CA 1
ATOM 700 C C . LEU A 1 89 ? -21.412 0.441 42.287 1.00 88.81 89 LEU A C 1
ATOM 702 O O . LEU A 1 89 ? -22.279 -0.432 42.226 1.00 88.81 89 LEU A O 1
ATOM 706 N N . PRO A 1 90 ? -21.725 1.749 42.278 1.00 93.00 90 PRO A N 1
ATOM 707 C CA . PRO A 1 90 ? -23.083 2.231 42.050 1.00 93.00 90 PRO A CA 1
ATOM 708 C C . PRO A 1 90 ? -23.677 1.698 40.739 1.00 93.00 90 PRO A C 1
ATOM 710 O O . PRO A 1 90 ? -22.964 1.530 39.748 1.00 93.00 90 PRO A O 1
ATOM 713 N N . GLU A 1 91 ? -24.998 1.506 40.706 1.00 90.38 91 GLU A N 1
ATOM 714 C CA . GLU A 1 91 ? -25.746 1.048 39.523 1.00 90.38 91 GLU A CA 1
ATOM 715 C C . GLU A 1 91 ? -25.414 1.870 38.267 1.00 90.38 91 GLU A C 1
ATOM 717 O O . GLU A 1 91 ? -25.041 1.315 37.235 1.00 90.38 91 GLU A O 1
ATOM 722 N N . SER A 1 92 ? -25.411 3.199 38.394 1.00 91.50 92 SER A N 1
ATOM 723 C CA . SER A 1 92 ? -25.069 4.128 37.311 1.00 91.50 92 SER A CA 1
ATOM 724 C C . SER A 1 92 ? -23.639 3.952 36.787 1.00 91.50 92 SER A C 1
ATOM 726 O O . SER A 1 92 ? -23.388 4.099 35.592 1.00 91.50 92 SER A O 1
ATOM 728 N N . SER A 1 93 ? -22.684 3.597 37.653 1.00 91.88 93 SER A N 1
ATOM 729 C CA . SER A 1 93 ? -21.308 3.297 37.246 1.00 91.88 93 SER A CA 1
ATOM 730 C C . SER A 1 93 ? -21.220 1.968 36.493 1.00 91.88 93 SER A C 1
ATOM 732 O O . SER A 1 93 ? -20.474 1.872 35.519 1.00 91.88 93 SER A O 1
ATOM 734 N N . ARG A 1 94 ? -21.999 0.954 36.895 1.00 90.88 94 ARG A N 1
ATOM 735 C CA . ARG A 1 94 ? -22.084 -0.326 36.170 1.00 90.88 94 ARG A CA 1
ATOM 736 C C . ARG A 1 94 ? -22.693 -0.144 34.780 1.00 90.88 94 ARG A C 1
ATOM 738 O O . ARG A 1 94 ? -22.170 -0.700 33.811 1.00 90.88 94 ARG A O 1
ATOM 745 N N . GLU A 1 95 ? -23.748 0.660 34.671 1.00 91.50 95 GLU A N 1
ATOM 746 C CA . GLU A 1 95 ? -24.370 1.019 33.392 1.00 91.50 95 GLU A CA 1
ATOM 747 C C . GLU A 1 95 ? -23.385 1.749 32.472 1.00 91.50 95 GLU A C 1
ATOM 749 O O . GLU A 1 95 ? -23.206 1.340 31.322 1.00 91.50 95 GLU A O 1
ATOM 754 N N . LEU A 1 96 ? -22.672 2.756 32.990 1.00 92.75 96 LEU A N 1
ATOM 755 C CA . LEU A 1 96 ? -21.661 3.493 32.229 1.00 92.75 96 LEU A CA 1
ATOM 756 C C . LEU A 1 96 ? -20.519 2.580 31.750 1.00 92.75 96 LEU A C 1
ATOM 758 O O . LEU A 1 96 ? -20.127 2.639 30.588 1.00 92.75 96 LEU A O 1
ATOM 762 N N . LEU A 1 97 ? -20.011 1.682 32.602 1.00 93.25 97 LEU A N 1
ATOM 763 C CA . LEU A 1 97 ? -18.984 0.709 32.201 1.00 93.25 97 LEU A CA 1
ATOM 764 C C . LEU A 1 97 ? -19.481 -0.239 31.102 1.00 93.25 97 LEU A C 1
ATOM 766 O O . LEU A 1 97 ? -18.712 -0.628 30.221 1.00 93.25 97 LEU A O 1
ATOM 770 N N . SER A 1 98 ? -20.757 -0.630 31.143 1.00 90.56 98 SER A N 1
ATOM 771 C CA . SER A 1 98 ? -21.378 -1.433 30.085 1.00 90.56 98 SER A CA 1
ATOM 772 C C . SER A 1 98 ? -21.446 -0.666 28.759 1.00 90.56 98 SER A C 1
ATOM 774 O O . SER A 1 98 ? -21.080 -1.219 27.719 1.00 90.56 98 SER A O 1
ATOM 776 N N . GLN A 1 99 ? -21.827 0.617 28.795 1.00 92.62 99 GLN A N 1
ATOM 777 C CA . GLN A 1 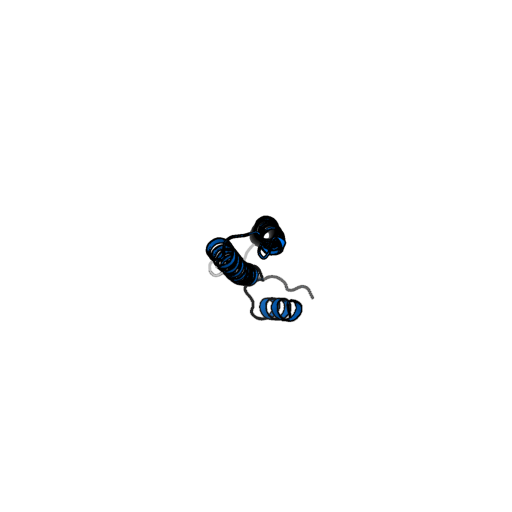99 ? -21.831 1.499 27.621 1.00 92.62 99 GLN A CA 1
ATOM 778 C C . GLN A 1 99 ? -20.427 1.655 27.024 1.00 92.62 99 GLN A C 1
ATOM 780 O O . GLN A 1 99 ? -20.246 1.373 25.841 1.00 92.62 99 GLN A O 1
ATOM 785 N N . ILE A 1 100 ? -19.419 1.972 27.846 1.00 92.69 100 ILE A N 1
ATOM 786 C CA . ILE A 1 100 ? -18.018 2.098 27.404 1.00 92.69 100 ILE A CA 1
ATOM 787 C C . ILE A 1 100 ? -17.541 0.800 26.742 1.00 92.69 100 ILE A C 1
ATOM 789 O O . ILE A 1 100 ? -16.919 0.820 25.683 1.00 92.69 100 ILE A O 1
ATOM 793 N N . ARG A 1 101 ? -17.854 -0.363 27.327 1.00 90.62 101 ARG A N 1
ATOM 794 C CA . ARG A 1 101 ? -17.486 -1.658 26.737 1.00 90.62 101 ARG A CA 1
ATOM 795 C C . ARG A 1 101 ? -18.127 -1.869 25.362 1.00 90.62 101 ARG A C 1
ATOM 797 O O . ARG A 1 101 ? -17.476 -2.413 24.470 1.00 90.62 101 ARG A O 1
ATOM 804 N N . ASN A 1 102 ? -19.385 -1.470 25.192 1.00 90.81 102 ASN A N 1
ATOM 805 C CA . ASN A 1 102 ? -20.075 -1.565 23.908 1.00 90.81 102 ASN A CA 1
ATOM 806 C C . ASN A 1 102 ? -19.451 -0.623 22.872 1.00 90.81 102 ASN A C 1
ATOM 808 O O . ASN A 1 102 ? -19.159 -1.066 21.764 1.00 90.81 102 ASN A O 1
ATOM 812 N N . GLU A 1 103 ? -19.159 0.624 23.240 1.00 91.56 103 GLU A N 1
ATOM 813 C CA . GLU A 1 103 ? -18.488 1.590 22.361 1.00 91.56 103 GLU A CA 1
ATOM 814 C C . GLU A 1 103 ? -17.083 1.133 21.947 1.00 91.56 103 GLU A C 1
ATOM 816 O O . GLU A 1 103 ? -16.718 1.253 20.776 1.00 91.56 103 GLU A O 1
ATOM 821 N N . LEU A 1 104 ? -16.319 0.527 22.864 1.00 91.56 104 LEU A N 1
ATOM 822 C CA . LEU A 1 104 ? -15.017 -0.073 22.559 1.00 91.56 104 LEU A CA 1
ATOM 823 C C . LEU A 1 104 ? -15.144 -1.226 21.553 1.00 91.56 104 LEU A C 1
ATOM 825 O O . LEU A 1 104 ? -14.343 -1.324 20.624 1.00 91.56 104 LEU A O 1
ATOM 829 N N . ASN A 1 105 ? -16.159 -2.085 21.699 1.00 87.44 105 ASN A N 1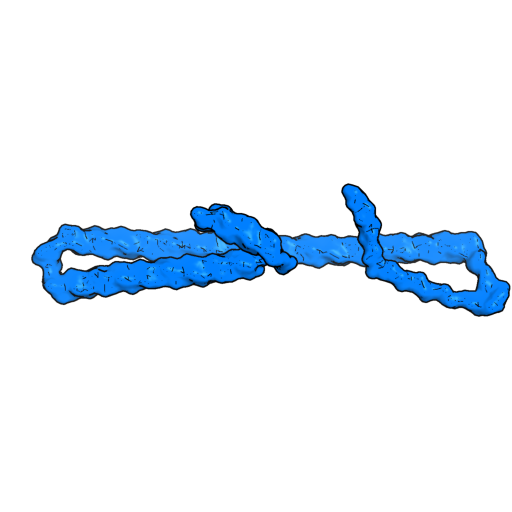
ATOM 830 C CA . ASN A 1 105 ? -16.409 -3.170 20.745 1.00 87.44 105 ASN A CA 1
ATOM 831 C C . ASN A 1 105 ? -16.827 -2.633 19.364 1.00 87.44 105 ASN A C 1
ATOM 833 O O . ASN A 1 105 ? -16.367 -3.157 18.349 1.00 87.44 105 ASN A O 1
ATOM 837 N N . CYS A 1 106 ? -17.655 -1.586 19.313 1.00 88.75 106 CYS A N 1
ATOM 838 C CA . CYS A 1 106 ? -18.028 -0.922 18.062 1.00 88.75 106 CYS A CA 1
ATOM 839 C C . CYS A 1 106 ? -16.812 -0.281 17.380 1.00 88.75 106 CYS A C 1
ATOM 841 O O . CYS A 1 106 ? -16.586 -0.503 16.193 1.00 88.75 106 CYS A O 1
ATOM 843 N N . SER A 1 107 ? -15.990 0.447 18.139 1.00 87.94 107 SER A N 1
ATOM 844 C CA . SER A 1 107 ? -14.759 1.077 17.643 1.00 87.94 107 SER A CA 1
ATOM 845 C C . SER A 1 107 ? -13.772 0.044 17.096 1.00 87.94 107 SER A C 1
ATOM 847 O O . SER A 1 107 ? -13.163 0.253 16.051 1.00 87.94 107 SER A O 1
ATOM 849 N N . TRP A 1 108 ? -13.655 -1.113 17.754 1.00 85.56 108 TRP A N 1
ATOM 850 C CA . TRP A 1 108 ? -12.847 -2.233 17.269 1.00 85.56 108 TRP A CA 1
ATOM 851 C C . TRP A 1 108 ? -13.350 -2.790 15.930 1.00 85.56 108 TRP A C 1
ATOM 853 O O . TRP A 1 108 ? -12.555 -3.044 15.024 1.00 85.56 108 TRP A O 1
ATOM 863 N N . ALA A 1 109 ? -14.668 -2.955 15.779 1.00 84.69 109 ALA A N 1
ATOM 864 C CA . ALA A 1 109 ? -15.259 -3.411 14.524 1.00 84.69 109 ALA A CA 1
ATOM 865 C C . ALA A 1 109 ? -15.017 -2.409 13.381 1.00 84.69 109 ALA A C 1
ATOM 867 O O . ALA A 1 109 ? -14.600 -2.821 12.300 1.00 84.69 109 ALA A O 1
ATOM 868 N N . GLN A 1 110 ? -15.194 -1.111 13.648 1.00 84.62 110 GLN A N 1
ATOM 869 C CA . GLN A 1 110 ? -14.932 -0.035 12.685 1.00 84.62 110 GLN A CA 1
ATOM 870 C C . GLN A 1 110 ? -13.458 0.030 12.275 1.00 84.62 110 GLN A C 1
ATOM 872 O O . GLN A 1 110 ? -13.148 0.181 11.096 1.00 84.62 110 GLN A O 1
ATOM 877 N N . LEU A 1 111 ? -12.535 -0.138 13.227 1.00 83.56 111 LEU A N 1
ATOM 878 C CA . LEU A 1 111 ? -11.105 -0.205 12.935 1.00 83.56 111 LEU A CA 1
ATOM 879 C C . LEU A 1 111 ? -10.786 -1.362 11.982 1.00 83.56 111 LEU A C 1
ATOM 881 O O . LEU A 1 111 ? -10.073 -1.180 10.996 1.00 83.56 111 LEU A O 1
ATOM 885 N N . ARG A 1 112 ? -11.338 -2.548 12.260 1.00 81.19 112 ARG A N 1
ATOM 886 C CA . ARG A 1 112 ? -11.137 -3.734 11.423 1.00 81.19 112 ARG A CA 1
ATOM 887 C C . ARG A 1 112 ? -11.685 -3.527 10.009 1.00 81.19 112 ARG A C 1
ATOM 889 O O . ARG A 1 112 ? -11.032 -3.913 9.043 1.00 81.19 112 ARG A O 1
ATOM 896 N N . GLU A 1 113 ? -12.844 -2.893 9.873 1.00 81.75 113 GLU A N 1
ATOM 897 C CA . GLU A 1 113 ? -13.441 -2.546 8.575 1.00 81.75 113 GLU A CA 1
ATOM 898 C C . GLU A 1 113 ? -12.597 -1.521 7.794 1.00 81.75 113 GLU A C 1
ATOM 900 O O . GLU A 1 113 ? -12.358 -1.664 6.592 1.00 81.75 113 GLU A O 1
ATOM 905 N N . LEU A 1 114 ? -12.064 -0.510 8.481 1.00 80.31 114 LEU A N 1
ATOM 906 C CA . LEU A 1 114 ? -11.208 0.498 7.860 1.00 80.31 114 LEU A CA 1
ATOM 907 C C . LEU A 1 114 ? -9.879 -0.109 7.391 1.00 80.31 114 LEU A C 1
ATOM 909 O O . LEU A 1 114 ? -9.443 0.151 6.271 1.00 80.31 114 LEU A O 1
ATOM 913 N N . LEU A 1 115 ? -9.258 -0.963 8.207 1.00 73.44 115 LEU A N 1
ATOM 914 C CA . LEU A 1 115 ? -7.990 -1.623 7.883 1.00 73.44 115 LEU A CA 1
ATOM 915 C C . LEU A 1 115 ? -8.128 -2.659 6.766 1.00 73.44 115 LEU A C 1
ATOM 917 O O . LEU A 1 115 ? -7.243 -2.746 5.916 1.00 73.44 115 LEU A O 1
ATOM 921 N N . THR A 1 116 ? -9.236 -3.402 6.722 1.00 70.25 116 THR A N 1
ATOM 922 C CA . THR A 1 116 ? -9.541 -4.320 5.607 1.00 70.25 116 THR A CA 1
ATOM 923 C C . THR A 1 116 ? -9.752 -3.554 4.303 1.00 70.25 116 THR A C 1
ATOM 925 O O . THR A 1 116 ? -9.173 -3.918 3.281 1.00 70.25 116 THR A O 1
ATOM 928 N N . THR A 1 117 ? -10.476 -2.432 4.338 1.00 69.25 117 THR A N 1
ATOM 929 C CA . THR A 1 117 ? -10.640 -1.552 3.168 1.00 69.25 117 THR A CA 1
ATOM 930 C C . THR A 1 117 ? -9.302 -0.971 2.703 1.00 69.25 117 THR A C 1
ATOM 932 O O . THR A 1 117 ? -9.008 -0.978 1.508 1.00 69.25 117 THR A O 1
ATOM 935 N N . PHE A 1 118 ? -8.455 -0.520 3.634 1.00 67.06 118 PHE A N 1
ATOM 936 C CA . PHE A 1 118 ? -7.099 -0.069 3.319 1.00 67.06 118 PHE A CA 1
ATOM 937 C C . PHE A 1 118 ? -6.265 -1.196 2.691 1.00 67.06 118 PHE A C 1
ATOM 939 O O . PHE A 1 118 ? -5.661 -0.982 1.646 1.00 67.06 118 PHE A O 1
ATOM 946 N N . ARG A 1 119 ? -6.277 -2.414 3.252 1.00 64.38 119 ARG A N 1
ATOM 947 C CA . ARG A 1 119 ? -5.569 -3.589 2.706 1.00 64.38 119 ARG A CA 1
ATOM 948 C C . ARG A 1 119 ? -6.030 -3.990 1.303 1.00 64.38 119 ARG A C 1
ATOM 950 O O . ARG A 1 119 ? -5.192 -4.332 0.471 1.00 64.38 119 ARG A O 1
ATOM 957 N N . LEU A 1 120 ? -7.329 -3.918 1.017 1.00 57.91 120 LEU A N 1
ATOM 958 C CA . LEU A 1 120 ? -7.878 -4.201 -0.315 1.00 57.91 120 LEU A CA 1
ATOM 959 C C . LEU A 1 120 ? -7.407 -3.188 -1.365 1.00 57.91 120 LEU A C 1
ATOM 961 O O . LEU A 1 120 ? -7.228 -3.546 -2.523 1.00 57.91 120 LEU A O 1
ATOM 965 N N . GLN A 1 121 ? -7.145 -1.940 -0.970 1.00 57.34 121 GLN A N 1
ATOM 966 C CA . GLN A 1 121 ? -6.497 -0.961 -1.850 1.00 57.34 121 GLN A CA 1
ATOM 967 C C . GLN A 1 121 ? -4.989 -1.217 -2.037 1.00 57.34 121 GLN A C 1
ATOM 969 O O . GLN A 1 121 ? -4.385 -0.636 -2.940 1.00 57.34 121 GLN A O 1
ATOM 974 N N . LEU A 1 122 ? -4.368 -2.047 -1.188 1.00 53.53 122 LEU A N 1
ATOM 975 C CA . LEU A 1 122 ? -2.940 -2.378 -1.231 1.00 53.53 122 LEU A CA 1
ATOM 976 C C . LEU A 1 122 ? -2.604 -3.592 -2.101 1.00 53.53 122 LEU A C 1
ATOM 978 O O . LEU A 1 122 ? -1.468 -3.697 -2.559 1.00 53.53 122 LEU A O 1
ATOM 982 N N . THR A 1 123 ? -3.539 -4.519 -2.314 1.00 53.00 123 THR A N 1
ATOM 983 C CA . THR A 1 123 ? -3.316 -5.636 -3.242 1.00 53.00 123 THR A CA 1
ATOM 984 C C . THR A 1 123 ? -3.439 -5.088 -4.663 1.00 53.00 123 THR A C 1
ATOM 986 O O . THR A 1 123 ? -4.354 -4.322 -4.937 1.0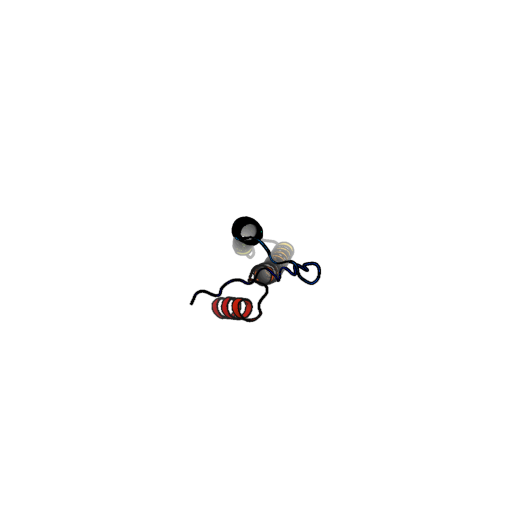0 53.00 123 THR A O 1
ATOM 989 N N . GLU A 1 124 ? -2.466 -5.393 -5.525 1.00 54.16 124 GLU A N 1
ATOM 990 C CA . GLU A 1 124 ? -2.292 -4.883 -6.897 1.00 54.16 124 GLU A CA 1
ATOM 991 C C . GLU A 1 124 ? -3.585 -4.543 -7.669 1.00 54.16 124 GLU A C 1
ATOM 993 O O . GLU A 1 124 ? -4.603 -5.211 -7.489 1.00 54.16 124 GLU A O 1
ATOM 998 N N . PRO A 1 125 ? -3.559 -3.587 -8.625 1.00 48.44 125 PRO A N 1
ATOM 999 C CA . PRO A 1 125 ? -4.678 -3.397 -9.543 1.00 48.44 125 PRO A CA 1
ATOM 1000 C C . PRO A 1 125 ? -4.894 -4.674 -10.372 1.00 48.44 125 PRO A C 1
ATOM 1002 O O . PRO A 1 125 ? -4.252 -4.901 -11.395 1.00 48.44 125 PRO A O 1
ATOM 1005 N N . GLY A 1 126 ? -5.804 -5.523 -9.901 1.00 53.69 126 GLY A N 1
ATOM 1006 C CA . GLY A 1 126 ? -6.110 -6.821 -10.479 1.00 53.69 126 GLY A CA 1
ATOM 1007 C C . GLY A 1 126 ? -7.071 -7.603 -9.586 1.00 53.69 126 GLY A C 1
ATOM 1008 O O . GLY A 1 126 ? -6.796 -7.864 -8.421 1.00 53.69 126 GLY A O 1
ATOM 1009 N N . LEU A 1 127 ? -8.205 -8.022 -10.151 1.00 54.19 127 LEU A N 1
ATOM 1010 C CA . LEU A 1 127 ? -9.263 -8.748 -9.434 1.00 54.19 127 LEU A CA 1
ATOM 1011 C C . LEU A 1 127 ? -8.766 -10.056 -8.786 1.00 54.19 127 LEU A C 1
ATOM 1013 O O . LEU A 1 127 ? -9.247 -10.455 -7.733 1.00 54.19 127 LEU A O 1
ATOM 1017 N N . ARG A 1 128 ? -7.798 -10.727 -9.418 1.00 59.59 128 ARG A N 1
ATOM 1018 C CA . ARG A 1 128 ? -7.296 -12.039 -8.993 1.00 59.59 128 ARG A CA 1
ATOM 1019 C C . ARG A 1 128 ? -6.473 -12.000 -7.693 1.00 59.59 128 ARG A C 1
ATOM 1021 O O . ARG A 1 128 ? -6.867 -12.708 -6.771 1.00 59.59 128 ARG A O 1
ATOM 1028 N N . PRO A 1 129 ? -5.396 -11.198 -7.572 1.00 61.59 129 PRO A N 1
ATOM 1029 C CA . PRO A 1 129 ? -4.648 -11.109 -6.316 1.00 61.59 129 PRO A CA 1
ATOM 1030 C C . PRO A 1 129 ? -5.503 -10.583 -5.150 1.00 61.59 129 PRO A C 1
ATOM 1032 O O . PRO A 1 129 ? -5.342 -11.051 -4.026 1.00 61.59 129 PRO A O 1
ATOM 1035 N N . ALA A 1 130 ? -6.473 -9.696 -5.409 1.00 60.25 130 ALA A N 1
ATOM 1036 C CA . ALA A 1 130 ? -7.427 -9.237 -4.392 1.00 60.25 130 ALA A CA 1
ATOM 1037 C C . ALA A 1 130 ? -8.344 -10.366 -3.869 1.00 60.25 130 ALA A C 1
ATOM 1039 O O . ALA A 1 130 ? -8.601 -10.452 -2.668 1.00 60.25 130 ALA A O 1
ATOM 1040 N N . LEU A 1 131 ? -8.811 -11.260 -4.750 1.00 61.06 131 LEU A N 1
ATOM 1041 C CA . LEU A 1 131 ? -9.618 -12.426 -4.364 1.00 61.06 131 LEU A CA 1
ATOM 1042 C C . LEU A 1 131 ? -8.800 -13.468 -3.588 1.00 61.06 131 LEU A C 1
ATOM 1044 O O . LEU A 1 131 ? -9.285 -13.999 -2.593 1.00 61.06 131 LEU A O 1
ATOM 1048 N N . GLU A 1 132 ? -7.562 -13.742 -4.008 1.00 65.50 132 GLU A N 1
ATOM 1049 C CA . GLU A 1 132 ? -6.677 -14.698 -3.326 1.00 65.50 132 GLU A CA 1
ATOM 1050 C C . GLU A 1 132 ? -6.321 -14.230 -1.904 1.00 65.50 132 GLU A C 1
ATOM 1052 O O . GLU A 1 132 ? -6.360 -15.034 -0.972 1.00 65.50 132 GLU A O 1
ATOM 1057 N N . ALA A 1 133 ? -6.066 -12.929 -1.713 1.00 61.06 133 ALA A N 1
ATOM 1058 C CA . ALA A 1 133 ? -5.851 -12.346 -0.389 1.00 61.06 133 ALA A CA 1
ATOM 1059 C C . ALA A 1 133 ? -7.104 -12.444 0.499 1.00 61.06 133 ALA A C 1
ATOM 1061 O O . ALA A 1 133 ? -7.002 -12.809 1.669 1.00 61.06 133 ALA A O 1
ATOM 1062 N N . SER A 1 134 ? -8.293 -12.189 -0.061 1.00 57.88 134 SER A N 1
ATOM 1063 C CA . SER A 1 134 ? -9.551 -12.276 0.689 1.00 57.88 134 SER A CA 1
ATOM 1064 C C . SER A 1 134 ? -9.876 -13.713 1.121 1.00 57.88 134 SER A C 1
ATOM 1066 O O . SER A 1 134 ? -10.371 -13.908 2.225 1.00 57.88 134 SER A O 1
ATOM 1068 N N . CYS A 1 135 ? -9.544 -14.726 0.315 1.00 67.38 135 CYS A N 1
ATOM 1069 C CA . CYS A 1 135 ? -9.735 -16.136 0.676 1.00 67.38 135 CYS A CA 1
ATOM 1070 C C . CYS A 1 135 ? -8.772 -16.658 1.754 1.00 67.38 135 CYS A C 1
ATOM 1072 O O . CYS A 1 135 ? -9.050 -17.704 2.324 1.00 67.38 135 CYS A O 1
ATOM 1074 N N . GLN A 1 136 ? -7.642 -15.993 2.016 1.00 60.41 136 GLN A N 1
ATOM 1075 C CA . GLN A 1 136 ? -6.732 -16.380 3.105 1.00 60.41 136 GLN A CA 1
ATOM 1076 C C . GLN A 1 136 ? -7.126 -15.779 4.461 1.00 60.41 136 GLN A C 1
ATOM 1078 O O . GLN A 1 136 ? -6.627 -16.222 5.493 1.00 60.41 136 GLN A O 1
ATOM 1083 N N . GLU A 1 137 ? -7.985 -14.757 4.464 1.00 50.09 137 GLU A N 1
ATOM 1084 C CA . GLU A 1 137 ? -8.382 -14.016 5.668 1.00 50.09 137 GLU A CA 1
ATOM 1085 C C . GLU A 1 137 ? -9.677 -14.564 6.316 1.00 50.09 137 GLU A C 1
ATOM 1087 O O . GLU A 1 137 ? -10.027 -14.142 7.420 1.00 50.09 137 GLU A O 1
ATOM 1092 N N . PHE A 1 138 ? -10.347 -15.535 5.669 1.00 42.91 138 PHE A N 1
ATOM 1093 C CA . PHE A 1 138 ? -11.542 -16.260 6.139 1.00 42.91 138 PHE A CA 1
ATOM 1094 C C . PHE A 1 138 ? -11.322 -17.777 6.144 1.00 42.91 138 PHE A C 1
ATOM 1096 O O . PHE A 1 138 ? -11.941 -18.442 7.007 1.00 42.91 138 PHE A O 1
#